Protein AF-A0A671NIN6-F1 (afdb_monomer_lite)

InterPro domains:
  IPR007110 Immunoglobulin-like domain [PS50835] (5-82)
  IPR013783 Immunoglobulin-like fold [G3DSA:2.60.40.10] (3-84)
  IPR036179 Immunoglobulin-like domain superfamily [SSF48726] (6-87)
  IPR050150 Immunoglobulin Variable Light Chain [PTHR23267] (6-76)

Structure (mmCIF, N/CA/C/O backbone):
data_AF-A0A671NIN6-F1
#
_entry.id   AF-A0A671NIN6-F1
#
loop_
_atom_site.group_PDB
_atom_site.id
_atom_site.type_symbol
_atom_site.label_atom_id
_atom_site.label_alt_id
_atom_site.label_comp_id
_atom_site.label_asym_id
_atom_site.label_entity_id
_atom_site.label_seq_id
_atom_site.pdbx_PDB_ins_code
_atom_site.Cartn_x
_atom_site.Cartn_y
_atom_site.Cartn_z
_atom_site.occupancy
_atom_site.B_iso_or_equiv
_atom_site.auth_seq_id
_atom_site.auth_comp_id
_atom_site.auth_asym_id
_atom_site.auth_atom_id
_atom_site.pdbx_PDB_model_num
ATOM 1 N N . MET A 1 1 ? 15.326 -18.782 -18.800 1.00 44.75 1 MET A N 1
ATOM 2 C CA . MET A 1 1 ? 15.462 -18.282 -17.417 1.00 44.75 1 MET A CA 1
ATOM 3 C C . MET A 1 1 ? 14.260 -17.402 -17.135 1.00 44.75 1 MET A C 1
ATOM 5 O O . MET A 1 1 ? 14.149 -16.346 -17.742 1.00 44.75 1 MET A O 1
ATOM 9 N N . THR A 1 2 ? 13.323 -17.870 -16.317 1.00 50.56 2 THR A N 1
ATOM 10 C CA . THR A 1 2 ? 12.133 -17.093 -15.941 1.00 50.56 2 THR A CA 1
ATOM 11 C C . THR A 1 2 ? 12.454 -16.335 -14.660 1.00 50.56 2 THR A C 1
ATOM 13 O O . THR A 1 2 ? 12.854 -16.954 -13.679 1.00 50.56 2 THR A O 1
ATOM 16 N N . ILE A 1 3 ? 12.323 -15.009 -14.668 1.00 60.25 3 ILE A N 1
ATOM 17 C CA . ILE A 1 3 ? 12.439 -14.195 -13.453 1.00 60.25 3 ILE A CA 1
ATOM 18 C C . ILE A 1 3 ? 11.057 -14.181 -12.801 1.00 60.25 3 ILE A C 1
ATOM 20 O O . ILE A 1 3 ? 10.099 -13.721 -13.418 1.00 60.25 3 ILE A O 1
ATOM 24 N N . ILE A 1 4 ? 10.947 -14.711 -11.583 1.00 65.88 4 ILE A N 1
ATOM 25 C CA . ILE A 1 4 ? 9.707 -14.658 -10.801 1.00 65.88 4 ILE A CA 1
ATOM 26 C C . ILE A 1 4 ? 9.741 -13.392 -9.951 1.00 65.88 4 ILE A C 1
ATOM 28 O O . ILE A 1 4 ? 10.674 -13.171 -9.176 1.00 65.88 4 ILE A O 1
ATOM 32 N N . LEU A 1 5 ? 8.712 -12.566 -10.103 1.00 70.81 5 LEU A N 1
ATOM 33 C CA . LEU A 1 5 ? 8.545 -11.350 -9.328 1.00 70.81 5 LEU A CA 1
ATOM 34 C C . LEU A 1 5 ? 7.488 -11.596 -8.248 1.00 70.81 5 LEU A C 1
ATOM 36 O O . LEU A 1 5 ? 6.352 -11.932 -8.572 1.00 70.81 5 LEU A O 1
ATOM 40 N N . THR A 1 6 ? 7.869 -11.471 -6.976 1.00 76.62 6 THR A N 1
ATOM 41 C CA . THR A 1 6 ? 6.951 -11.622 -5.841 1.00 76.62 6 THR A CA 1
ATOM 42 C C . THR A 1 6 ? 6.766 -10.292 -5.124 1.00 76.62 6 THR A C 1
ATOM 44 O O . THR A 1 6 ? 7.697 -9.490 -5.026 1.00 76.62 6 THR A O 1
ATOM 47 N N . VAL A 1 7 ? 5.546 -10.066 -4.638 1.00 77.94 7 VAL A N 1
ATOM 48 C CA . VAL A 1 7 ? 5.152 -8.901 -3.844 1.00 77.94 7 VAL A CA 1
ATOM 49 C C . VAL A 1 7 ? 4.510 -9.420 -2.563 1.00 77.94 7 VAL A C 1
ATOM 51 O O . VAL A 1 7 ? 3.587 -10.230 -2.624 1.00 77.94 7 VAL A O 1
ATOM 54 N N . THR A 1 8 ? 5.008 -8.997 -1.406 1.00 82.69 8 THR A N 1
ATOM 55 C CA . THR A 1 8 ? 4.483 -9.395 -0.096 1.00 82.69 8 THR A CA 1
ATOM 56 C C . THR A 1 8 ? 4.108 -8.168 0.725 1.00 82.69 8 THR A C 1
ATOM 58 O O . THR A 1 8 ? 4.813 -7.157 0.704 1.00 82.69 8 THR A O 1
ATOM 61 N N . GLN A 1 9 ? 2.989 -8.251 1.453 1.00 82.44 9 GLN A N 1
ATOM 62 C CA . GLN A 1 9 ? 2.530 -7.194 2.355 1.00 82.44 9 GLN A CA 1
ATOM 63 C C . GLN A 1 9 ? 2.561 -7.655 3.810 1.00 82.44 9 GLN A C 1
ATOM 65 O O . GLN A 1 9 ? 2.143 -8.770 4.125 1.00 82.44 9 GLN A O 1
ATOM 70 N N . SER A 1 10 ? 3.000 -6.765 4.695 1.00 83.81 10 SER A N 1
ATOM 71 C CA . SER A 1 10 ? 3.031 -7.004 6.136 1.00 83.81 10 SER A CA 1
ATOM 72 C C . SER A 1 10 ? 2.642 -5.736 6.901 1.00 83.81 10 SER A C 1
ATOM 74 O O . SER A 1 10 ? 3.160 -4.663 6.587 1.00 83.81 10 SER A O 1
ATOM 76 N N . PRO A 1 11 ? 1.793 -5.825 7.938 1.00 84.81 11 PRO A N 1
ATOM 77 C CA . PRO A 1 11 ? 1.012 -7.000 8.340 1.00 84.81 11 PRO A CA 1
ATOM 78 C C . PRO A 1 11 ? -0.139 -7.292 7.356 1.00 84.81 11 PRO A C 1
ATOM 80 O O . PRO A 1 11 ? -0.595 -6.398 6.645 1.00 84.81 11 PRO A O 1
ATOM 83 N N . SER A 1 12 ? -0.624 -8.537 7.327 1.00 82.06 12 SER A N 1
ATOM 84 C CA . SER A 1 12 ? -1.785 -8.931 6.511 1.00 82.06 12 SER A CA 1
ATOM 85 C C . SER A 1 12 ? -3.090 -8.315 7.023 1.00 82.06 12 SER A C 1
ATOM 87 O O . SER A 1 12 ? -3.925 -7.889 6.231 1.00 82.06 12 SER A O 1
ATOM 89 N N . VAL A 1 13 ? -3.242 -8.221 8.346 1.00 82.44 13 VAL A N 1
ATOM 90 C CA . VAL A 1 13 ? -4.353 -7.550 9.029 1.00 82.44 13 VAL A CA 1
ATOM 91 C C . VAL A 1 13 ? -3.798 -6.829 10.252 1.00 82.44 13 VAL A C 1
ATOM 93 O O . VAL A 1 13 ? -2.956 -7.371 10.969 1.00 82.44 13 VAL A O 1
ATOM 96 N N . LYS A 1 14 ? -4.262 -5.604 10.507 1.00 83.31 14 LYS A N 1
ATOM 97 C CA . LYS A 1 14 ? -3.932 -4.870 11.728 1.00 83.31 14 LYS A CA 1
ATOM 98 C C . LYS A 1 14 ? -5.123 -4.054 12.202 1.00 83.31 14 LYS A C 1
ATOM 100 O O . LYS A 1 14 ? -5.646 -3.226 11.463 1.00 83.31 14 LYS A O 1
ATOM 105 N N . THR A 1 15 ? -5.498 -4.271 13.454 1.00 84.19 15 THR A N 1
ATOM 106 C CA . THR A 1 15 ? -6.480 -3.450 14.160 1.00 84.19 15 THR A CA 1
ATOM 107 C C . THR A 1 15 ? -5.767 -2.247 14.765 1.00 84.19 15 THR A C 1
ATOM 109 O O . THR A 1 15 ? -4.689 -2.388 15.343 1.00 84.19 15 THR A O 1
ATOM 112 N N . VAL A 1 16 ? -6.348 -1.062 14.611 1.00 81.56 16 VAL A N 1
ATOM 113 C CA . VAL A 1 16 ? -5.824 0.195 15.158 1.00 81.56 16 VAL A CA 1
ATOM 114 C C . VAL A 1 16 ? -6.939 0.958 15.851 1.00 81.56 16 VAL A C 1
ATOM 116 O O . VAL A 1 16 ? -8.087 0.937 15.404 1.00 81.56 16 VAL A O 1
ATOM 119 N N . GLU A 1 17 ? -6.599 1.627 16.948 1.00 82.75 17 GLU A N 1
ATOM 120 C CA . GLU A 1 17 ? -7.527 2.519 17.636 1.00 82.75 17 GLU A CA 1
ATOM 121 C C . GLU A 1 17 ? -7.683 3.836 16.870 1.00 82.75 17 GLU A C 1
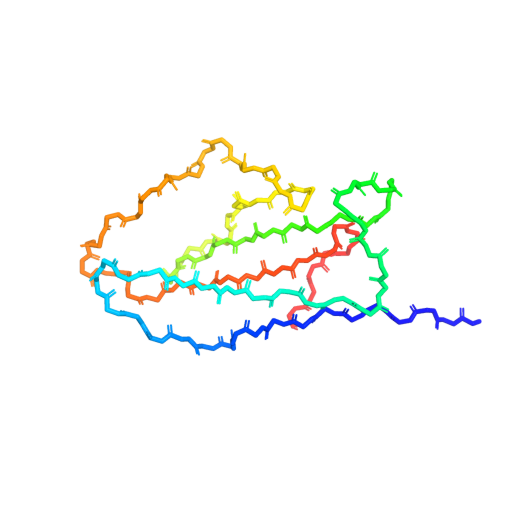ATOM 123 O O . GLU A 1 17 ? -6.811 4.251 16.098 1.00 82.75 17 GLU A O 1
ATOM 128 N N . SER A 1 18 ? -8.809 4.517 17.091 1.00 79.12 18 SER A N 1
ATOM 129 C CA . SER A 1 18 ? -9.053 5.819 16.472 1.00 79.12 18 SER A CA 1
ATOM 130 C C . SER A 1 18 ? -7.963 6.816 16.876 1.00 79.12 18 SER A C 1
ATOM 132 O O . SER A 1 18 ? -7.622 6.945 18.049 1.00 79.12 18 SER A O 1
ATOM 134 N N . GLY A 1 19 ? -7.394 7.510 15.890 1.00 76.81 19 GLY A N 1
ATOM 135 C CA . GLY A 1 19 ? -6.299 8.460 16.098 1.00 76.81 19 GLY A CA 1
ATOM 136 C C . GLY A 1 19 ? -4.890 7.856 16.057 1.00 76.81 19 GLY A C 1
ATOM 137 O O . GLY A 1 19 ? -3.927 8.620 16.025 1.00 76.81 19 GLY A O 1
ATOM 138 N N . GLN A 1 20 ? -4.742 6.529 15.988 1.00 80.62 20 GLN A N 1
ATOM 139 C CA . GLN A 1 20 ? -3.442 5.887 15.773 1.00 80.62 20 GLN A CA 1
ATOM 140 C C . GLN A 1 20 ? -3.104 5.763 14.281 1.00 80.62 20 GLN A C 1
ATOM 142 O O . GLN A 1 20 ? -3.981 5.664 13.421 1.00 80.62 20 GLN A O 1
ATOM 147 N N . SER A 1 21 ? -1.808 5.759 13.961 1.00 80.19 21 SER A N 1
ATOM 148 C CA . SER A 1 21 ? -1.315 5.523 12.605 1.00 80.19 21 SER A CA 1
ATOM 149 C C . SER A 1 21 ? -1.032 4.041 12.361 1.00 80.19 21 SER A C 1
ATOM 151 O O . SER A 1 21 ? -0.623 3.289 13.249 1.00 80.19 21 SER A O 1
ATOM 153 N N . VAL A 1 22 ? -1.226 3.615 11.114 1.00 81.38 22 VAL A N 1
ATOM 154 C CA . VAL A 1 22 ? -0.844 2.284 10.648 1.00 81.38 22 VAL A CA 1
ATOM 155 C C . VAL A 1 22 ? 0.272 2.401 9.618 1.00 81.38 22 VAL A C 1
ATOM 157 O O . VAL A 1 22 ? 0.185 3.193 8.683 1.00 81.38 22 VAL A O 1
ATOM 160 N N . THR A 1 23 ? 1.311 1.589 9.792 1.00 84.38 23 THR A N 1
ATOM 161 C CA . THR A 1 23 ? 2.365 1.393 8.795 1.00 84.38 23 THR A CA 1
ATOM 162 C C . THR A 1 23 ? 2.144 0.039 8.141 1.00 84.38 23 THR A C 1
ATOM 164 O O . THR A 1 23 ? 2.057 -0.972 8.842 1.00 84.38 23 THR A O 1
ATOM 167 N N . VAL A 1 24 ? 2.044 0.032 6.812 1.00 82.88 24 VAL A N 1
ATOM 168 C CA . VAL A 1 24 ? 1.968 -1.178 5.988 1.00 82.88 24 VAL A CA 1
ATOM 169 C C . VAL A 1 24 ? 3.216 -1.213 5.119 1.00 82.88 24 VAL A C 1
ATOM 171 O O . VAL A 1 24 ? 3.538 -0.230 4.453 1.00 82.88 24 VAL A O 1
ATOM 174 N N . THR A 1 25 ? 3.918 -2.338 5.136 1.00 84.19 25 THR A N 1
ATOM 175 C CA . THR A 1 25 ? 5.153 -2.538 4.383 1.00 84.19 25 THR A CA 1
ATOM 176 C C . THR A 1 25 ? 4.872 -3.410 3.173 1.00 84.19 25 THR A C 1
ATOM 178 O O . THR A 1 25 ? 4.253 -4.466 3.303 1.00 84.19 25 THR A O 1
ATOM 181 N N . CYS A 1 26 ? 5.362 -2.979 2.012 1.00 82.19 26 CYS A N 1
ATOM 182 C CA . CYS A 1 26 ? 5.400 -3.780 0.799 1.00 82.19 26 CYS A CA 1
ATOM 183 C C . CYS A 1 26 ? 6.842 -4.185 0.498 1.00 82.19 26 CYS A C 1
ATOM 185 O O . CYS A 1 26 ? 7.723 -3.326 0.435 1.00 82.19 26 CYS A O 1
ATOM 187 N N . THR A 1 27 ? 7.092 -5.476 0.313 1.00 82.50 27 THR A N 1
ATOM 188 C CA . THR A 1 27 ? 8.406 -6.009 -0.056 1.00 82.50 27 THR A CA 1
ATOM 189 C C . THR A 1 27 ? 8.313 -6.687 -1.412 1.00 82.50 27 THR A C 1
ATOM 191 O O . THR A 1 27 ? 7.372 -7.425 -1.688 1.00 82.50 27 THR A O 1
ATOM 194 N N . THR A 1 28 ? 9.290 -6.425 -2.275 1.00 78.38 28 THR A N 1
ATOM 195 C CA . THR A 1 28 ? 9.355 -6.981 -3.628 1.00 78.38 28 THR A CA 1
ATOM 196 C C . THR A 1 28 ? 10.637 -7.796 -3.793 1.00 78.38 28 THR A C 1
ATOM 198 O O . THR A 1 28 ? 11.657 -7.480 -3.180 1.00 78.38 28 THR A O 1
ATOM 201 N N . SER A 1 29 ? 10.603 -8.876 -4.585 1.00 78.56 29 SER A N 1
ATOM 202 C CA . SER A 1 29 ? 11.789 -9.730 -4.802 1.00 78.56 29 SER A CA 1
ATOM 203 C C . SER A 1 29 ? 12.899 -9.061 -5.614 1.00 78.56 29 SER A C 1
ATOM 205 O O . SER A 1 29 ? 14.032 -9.542 -5.629 1.00 78.56 29 SER A O 1
ATOM 207 N N . LEU A 1 30 ? 12.582 -7.964 -6.299 1.00 73.50 30 LEU A N 1
ATOM 208 C CA . LEU A 1 30 ? 13.519 -7.163 -7.071 1.00 73.50 30 LEU A CA 1
ATOM 209 C C . LEU A 1 30 ? 13.596 -5.768 -6.473 1.00 73.50 30 LEU A C 1
ATOM 211 O O . LEU A 1 30 ? 12.622 -5.271 -5.923 1.00 73.50 30 LEU A O 1
ATOM 215 N N . ASN A 1 31 ? 14.737 -5.104 -6.636 1.00 71.75 31 ASN A N 1
ATOM 216 C CA . ASN A 1 31 ? 14.843 -3.696 -6.288 1.00 71.75 31 ASN A CA 1
ATOM 217 C C . ASN A 1 31 ? 14.046 -2.864 -7.303 1.00 71.75 31 ASN A C 1
ATOM 219 O O . ASN A 1 31 ? 14.553 -2.470 -8.356 1.00 71.75 31 ASN A O 1
ATOM 223 N N . VAL A 1 32 ? 12.768 -2.659 -6.998 1.00 67.62 32 VAL A N 1
ATOM 224 C CA . VAL A 1 32 ? 11.905 -1.727 -7.709 1.00 67.62 32 VAL A CA 1
ATOM 225 C C . VAL A 1 32 ? 12.066 -0.383 -7.014 1.00 67.62 32 VAL A C 1
ATOM 227 O O . VAL A 1 32 ? 11.471 -0.142 -5.967 1.00 67.62 32 VAL A O 1
ATOM 230 N N . GLY A 1 33 ? 12.949 0.458 -7.552 1.00 59.56 33 GLY A N 1
ATOM 231 C CA . GLY A 1 33 ? 13.168 1.800 -7.017 1.00 59.56 33 GLY A CA 1
ATOM 232 C C . GLY A 1 33 ? 11.900 2.660 -7.066 1.00 59.56 33 GLY A C 1
ATOM 233 O O . GLY A 1 33 ? 10.937 2.335 -7.759 1.00 59.56 33 GLY A O 1
ATOM 234 N N . ASN A 1 34 ? 11.924 3.799 -6.368 1.00 57.03 34 ASN A N 1
ATOM 235 C CA . ASN A 1 34 ? 10.806 4.755 -6.340 1.00 57.03 34 ASN A CA 1
ATOM 236 C C . ASN A 1 34 ? 10.452 5.299 -7.736 1.00 57.03 34 ASN A C 1
ATOM 238 O O . ASN A 1 34 ? 9.349 5.775 -7.956 1.00 57.03 34 ASN A O 1
ATOM 242 N N . TRP A 1 35 ? 11.373 5.226 -8.700 1.00 57.56 35 TRP A N 1
ATOM 243 C CA . TRP A 1 35 ? 11.124 5.679 -10.061 1.00 57.56 35 TRP A CA 1
ATOM 244 C C . TRP A 1 35 ? 10.601 4.547 -10.944 1.00 57.56 35 TRP A C 1
ATOM 246 O O . TRP A 1 35 ? 11.174 3.457 -11.007 1.00 57.56 35 TRP A O 1
ATOM 256 N N . CYS A 1 36 ? 9.538 4.835 -11.692 1.00 63.00 36 CYS A N 1
ATOM 257 C CA . CYS A 1 36 ? 9.040 3.965 -12.747 1.00 63.00 36 CYS A CA 1
ATOM 258 C C . CYS A 1 36 ? 10.119 3.749 -13.818 1.00 63.00 36 CYS A C 1
ATOM 260 O O . CYS A 1 36 ? 10.264 4.546 -14.744 1.00 63.00 36 CYS A O 1
ATOM 262 N N . ASN A 1 37 ? 10.846 2.635 -13.740 1.00 59.78 37 ASN A N 1
ATOM 263 C CA . ASN A 1 37 ? 11.856 2.243 -14.730 1.00 59.78 37 ASN A CA 1
ATOM 264 C C . ASN A 1 37 ? 11.209 1.661 -16.001 1.00 59.78 37 ASN A C 1
ATOM 266 O O . ASN A 1 37 ? 11.558 0.572 -16.454 1.00 59.78 37 ASN A O 1
ATOM 270 N N . GLY A 1 38 ? 10.184 2.341 -16.527 1.00 57.62 38 GLY A N 1
ATOM 271 C CA . GLY A 1 38 ? 9.475 2.004 -17.766 1.00 57.62 38 GLY A CA 1
ATOM 272 C C . GLY A 1 38 ? 8.741 0.654 -17.800 1.00 57.62 38 GLY A C 1
ATOM 273 O O . GLY A 1 38 ? 8.110 0.360 -18.811 1.00 57.62 38 GLY A O 1
ATOM 274 N N . LYS A 1 39 ? 8.819 -0.178 -16.747 1.00 60.09 39 LYS A N 1
ATOM 275 C CA . LYS A 1 39 ? 8.250 -1.543 -16.725 1.00 60.09 39 LYS A CA 1
ATOM 276 C C . LYS A 1 39 ? 7.604 -1.994 -15.419 1.00 60.09 39 LYS A C 1
ATOM 278 O O . LYS A 1 39 ? 6.695 -2.809 -15.484 1.00 60.09 39 LYS A O 1
ATOM 283 N N . TYR A 1 40 ? 8.075 -1.523 -14.266 1.00 67.62 40 TYR A N 1
ATOM 284 C CA . TYR A 1 40 ? 7.557 -1.940 -12.962 1.00 67.62 40 TYR A CA 1
ATOM 285 C C . TYR A 1 40 ? 7.430 -0.709 -12.075 1.00 67.62 40 TYR A C 1
ATOM 287 O O . TYR A 1 40 ? 8.426 -0.037 -11.810 1.00 67.62 40 TYR A O 1
ATOM 295 N N . CYS A 1 41 ? 6.207 -0.401 -11.655 1.00 73.12 41 CYS A N 1
ATOM 296 C CA . CYS A 1 41 ? 5.917 0.726 -10.775 1.00 73.12 41 CYS A CA 1
ATOM 297 C C . CYS A 1 41 ? 5.193 0.216 -9.545 1.00 73.12 41 CYS A C 1
ATOM 299 O O . CYS A 1 41 ? 4.167 -0.443 -9.695 1.00 73.12 41 CYS A O 1
ATOM 301 N N . LEU A 1 42 ? 5.687 0.564 -8.358 1.00 78.25 42 LEU A N 1
ATOM 302 C CA . LEU A 1 42 ? 4.955 0.275 -7.137 1.00 78.25 42 LEU A CA 1
ATOM 303 C C . LEU A 1 42 ? 3.723 1.180 -7.057 1.00 78.25 42 LEU A C 1
ATOM 305 O O . LEU A 1 42 ? 3.862 2.407 -7.077 1.00 78.25 42 LEU A O 1
ATOM 309 N N . SER A 1 43 ? 2.539 0.593 -6.948 1.00 81.00 43 SER A N 1
ATOM 310 C CA . SER A 1 43 ? 1.316 1.349 -6.678 1.00 81.00 43 SER A CA 1
ATOM 311 C C . SER A 1 43 ? 0.612 0.784 -5.460 1.00 81.00 43 SER A C 1
ATOM 313 O O . SER A 1 43 ? 0.609 -0.422 -5.242 1.00 81.00 43 SER A O 1
ATOM 315 N N . TRP A 1 44 ? 0.021 1.663 -4.661 1.00 82.00 44 TRP A N 1
ATOM 316 C CA . TRP A 1 44 ? -0.816 1.313 -3.528 1.00 82.00 44 TRP A CA 1
ATOM 317 C C . TRP A 1 44 ? -2.266 1.596 -3.845 1.00 82.00 44 TRP A C 1
ATOM 319 O O . TRP A 1 44 ? -2.615 2.665 -4.351 1.00 82.00 44 TRP A O 1
ATOM 329 N N . TYR A 1 45 ? -3.118 0.676 -3.435 1.00 82.44 45 TYR A N 1
ATOM 330 C CA . TYR A 1 45 ? -4.553 0.786 -3.587 1.00 82.44 45 TYR A CA 1
ATOM 331 C C . TYR A 1 45 ? -5.222 0.673 -2.237 1.00 82.44 45 TYR A C 1
ATOM 333 O O . TYR A 1 45 ? -4.753 -0.034 -1.346 1.00 82.44 45 TYR A O 1
ATOM 341 N N . LEU A 1 46 ? -6.352 1.354 -2.126 1.00 79.94 46 LEU A N 1
ATOM 342 C CA . LEU A 1 46 ? -7.231 1.297 -0.982 1.00 79.94 46 LEU A CA 1
ATOM 343 C C . LEU A 1 46 ? -8.602 0.811 -1.441 1.00 79.94 46 LEU A C 1
ATOM 345 O O . LEU A 1 46 ? -9.202 1.373 -2.360 1.00 79.94 46 LEU A O 1
ATOM 349 N N . LYS A 1 47 ? -9.121 -0.216 -0.779 1.00 80.88 47 LYS A N 1
ATOM 350 C CA . LYS A 1 47 ? -10.468 -0.734 -1.007 1.00 80.88 47 LYS A CA 1
ATOM 351 C C . LYS A 1 47 ? -11.274 -0.649 0.285 1.00 80.88 47 LYS A C 1
ATOM 353 O O . LYS A 1 47 ? -10.821 -1.118 1.327 1.00 80.88 47 LYS A O 1
ATOM 358 N N . LYS A 1 48 ? -12.479 -0.083 0.196 1.00 78.00 48 LYS A N 1
ATOM 359 C CA . LYS A 1 48 ? -13.493 -0.189 1.253 1.00 78.00 48 LYS A CA 1
ATOM 360 C C . LYS A 1 48 ? -14.313 -1.473 1.054 1.00 78.00 48 LYS A C 1
ATOM 362 O O . LYS A 1 48 ? -14.437 -1.925 -0.087 1.00 78.00 48 LYS A O 1
ATOM 367 N N . PRO A 1 49 ? -14.880 -2.068 2.112 1.00 78.25 49 PRO A N 1
ATOM 368 C CA . PRO A 1 49 ? -15.816 -3.177 1.999 1.00 78.25 49 PRO A CA 1
ATOM 369 C C . PRO A 1 49 ? -16.930 -2.820 1.012 1.00 78.25 49 PRO A C 1
ATOM 371 O O . PRO A 1 49 ? -17.528 -1.756 1.115 1.00 78.25 49 PRO A O 1
ATOM 374 N N . GLY A 1 50 ? -17.150 -3.672 0.011 1.00 79.06 50 GLY A N 1
ATOM 375 C CA . GLY A 1 50 ? -18.151 -3.441 -1.038 1.00 79.06 50 GLY A CA 1
ATOM 376 C C . GLY A 1 50 ? -17.741 -2.503 -2.186 1.00 79.06 50 GLY A C 1
ATOM 377 O O . GLY A 1 50 ? -18.381 -2.547 -3.231 1.00 79.06 50 GLY A O 1
ATOM 378 N N . ASP A 1 51 ? -16.658 -1.728 -2.061 1.00 79.81 51 ASP A N 1
ATOM 379 C CA . ASP A 1 51 ? -16.171 -0.834 -3.124 1.00 79.81 51 ASP A CA 1
ATOM 380 C C . ASP A 1 51 ? -15.148 -1.519 -4.047 1.00 79.81 51 ASP A C 1
ATOM 382 O O . ASP A 1 51 ? -14.435 -2.453 -3.666 1.00 79.81 51 ASP A O 1
ATOM 386 N N . ALA A 1 52 ? -15.001 -0.993 -5.265 1.00 81.25 52 ALA A N 1
ATOM 387 C CA . ALA A 1 52 ? -13.852 -1.303 -6.111 1.00 81.25 52 ALA A CA 1
ATOM 388 C C . ALA A 1 52 ? -12.561 -0.700 -5.517 1.00 81.25 52 ALA A C 1
ATOM 390 O O . ALA A 1 52 ? -12.608 0.389 -4.932 1.00 81.25 52 ALA A O 1
ATOM 391 N N . PRO A 1 53 ? -11.397 -1.357 -5.680 1.00 81.56 53 PRO A N 1
ATOM 392 C CA . PRO A 1 53 ? -10.130 -0.758 -5.296 1.00 81.56 53 PRO A CA 1
ATOM 393 C C . PRO A 1 53 ? -9.869 0.573 -5.993 1.00 81.56 53 PRO A C 1
ATOM 395 O O . PRO A 1 53 ? -10.030 0.695 -7.207 1.00 81.56 53 PRO A O 1
ATOM 398 N N . LYS A 1 54 ? -9.424 1.563 -5.222 1.00 82.38 54 LYS A N 1
ATOM 399 C CA . LYS A 1 54 ? -9.087 2.902 -5.708 1.00 82.38 54 LYS A CA 1
ATOM 400 C C . LYS A 1 54 ? -7.595 3.138 -5.528 1.00 82.38 54 LYS A C 1
ATOM 402 O O . LYS A 1 54 ? -7.028 2.784 -4.497 1.00 82.38 54 LYS A O 1
ATOM 407 N N . LEU A 1 55 ? -6.965 3.726 -6.540 1.00 82.44 55 LEU A N 1
ATOM 408 C CA . LEU A 1 55 ? -5.548 4.071 -6.499 1.00 82.44 55 LEU A CA 1
ATOM 409 C C . LEU A 1 55 ? -5.302 5.120 -5.407 1.00 82.44 55 LEU A C 1
ATOM 411 O O . LEU A 1 55 ? -5.951 6.164 -5.391 1.00 82.44 55 LEU A O 1
ATOM 415 N N . PHE A 1 56 ? -4.375 4.826 -4.500 1.00 80.38 56 PHE A N 1
ATOM 416 C CA . PHE A 1 56 ? -4.047 5.653 -3.341 1.00 80.38 56 PHE A CA 1
ATOM 417 C C . PHE A 1 56 ? 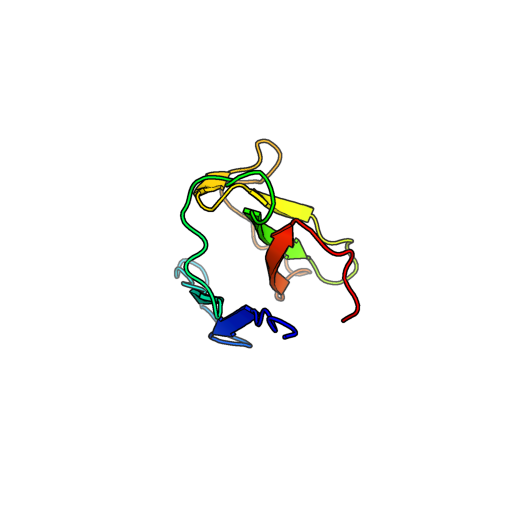-2.699 6.365 -3.536 1.00 80.38 56 PHE A C 1
ATOM 419 O O . PHE A 1 56 ? -2.633 7.593 -3.434 1.00 80.38 56 PHE A O 1
ATOM 426 N N . ILE A 1 57 ? -1.650 5.608 -3.878 1.00 81.94 57 ILE A N 1
ATOM 427 C CA . ILE A 1 57 ? -0.29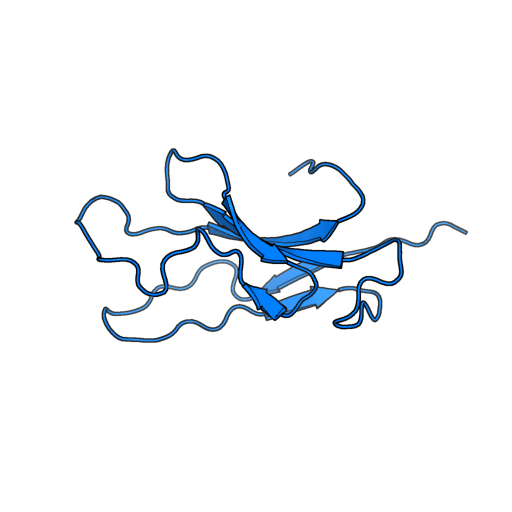6 6.089 -4.212 1.00 81.94 57 ILE A CA 1
ATOM 428 C C . ILE A 1 57 ? 0.163 5.382 -5.492 1.00 81.94 57 ILE A C 1
ATOM 430 O O . ILE A 1 57 ? -0.146 4.212 -5.689 1.00 81.94 57 ILE A O 1
ATOM 434 N N . TYR A 1 58 ? 0.899 6.065 -6.359 1.00 79.25 58 TYR A N 1
ATOM 435 C CA . TYR A 1 58 ? 1.497 5.506 -7.569 1.00 79.25 58 TYR A CA 1
ATOM 436 C C . TYR A 1 58 ? 2.952 5.963 -7.702 1.00 79.25 58 TYR A C 1
ATOM 438 O O . TYR A 1 58 ? 3.356 6.939 -7.078 1.00 79.25 58 TYR A O 1
ATOM 446 N N . GLN A 1 59 ? 3.749 5.237 -8.491 1.00 77.88 59 GLN A N 1
ATOM 447 C CA . GLN A 1 59 ? 5.203 5.456 -8.608 1.00 77.88 59 GLN A CA 1
ATOM 448 C C . GLN A 1 59 ? 5.911 5.491 -7.242 1.00 77.88 59 GLN A C 1
ATOM 450 O O . GLN A 1 59 ? 6.737 6.349 -6.975 1.00 77.88 59 GLN A O 1
ATOM 455 N N . GLY A 1 60 ? 5.548 4.579 -6.340 1.00 73.44 60 GLY A N 1
ATOM 456 C CA . GLY A 1 60 ? 6.176 4.437 -5.027 1.00 73.44 60 GLY A CA 1
ATOM 457 C C . GLY A 1 60 ? 5.737 5.465 -3.982 1.00 73.44 60 GLY A C 1
ATOM 458 O O . GLY A 1 60 ? 5.402 5.062 -2.870 1.00 73.44 60 GLY A O 1
ATOM 459 N N . ASP A 1 61 ? 5.698 6.754 -4.321 1.00 76.56 61 ASP A N 1
ATOM 460 C CA . ASP A 1 61 ? 5.507 7.843 -3.353 1.00 76.56 61 ASP A CA 1
ATOM 461 C C . ASP A 1 61 ? 4.537 8.956 -3.796 1.00 76.56 61 ASP A C 1
ATOM 463 O O . ASP A 1 61 ? 4.149 9.796 -2.976 1.00 76.56 61 ASP A O 1
ATOM 467 N N . ILE A 1 62 ? 4.059 8.946 -5.044 1.00 80.38 62 ILE A N 1
ATOM 468 C CA . ILE A 1 62 ? 3.164 9.990 -5.548 1.00 80.38 62 ILE A CA 1
ATOM 469 C C . ILE A 1 62 ? 1.725 9.694 -5.134 1.00 80.38 62 ILE A C 1
ATOM 471 O O . ILE A 1 62 ? 1.086 8.748 -5.595 1.00 80.38 62 ILE A O 1
ATOM 475 N N . ARG A 1 63 ? 1.163 10.535 -4.266 1.00 84.38 63 ARG A N 1
ATOM 476 C CA . ARG A 1 63 ? -0.232 10.404 -3.836 1.00 84.38 63 ARG A CA 1
ATOM 477 C C . ARG A 1 63 ? -1.201 10.765 -4.962 1.00 84.38 63 ARG A C 1
ATOM 479 O O . ARG A 1 63 ? -1.098 11.824 -5.577 1.00 84.38 63 ARG A O 1
ATOM 486 N N . TYR A 1 64 ? -2.206 9.918 -5.171 1.00 83.19 64 TYR A N 1
ATOM 487 C CA . TYR A 1 64 ? -3.273 10.193 -6.129 1.00 83.19 64 TYR A CA 1
ATOM 488 C C . TYR A 1 64 ? -4.173 11.338 -5.625 1.00 83.19 64 TYR A C 1
ATOM 490 O O . TYR A 1 64 ? -4.599 11.343 -4.470 1.00 83.19 64 TYR A O 1
ATOM 498 N N . SER A 1 65 ? -4.458 12.334 -6.470 1.00 74.56 65 SER A N 1
ATOM 499 C CA . SER A 1 65 ? -5.086 13.606 -6.058 1.00 74.56 65 SER A CA 1
ATOM 500 C C . SER A 1 65 ? -6.506 13.459 -5.502 1.00 74.56 65 SER A C 1
ATOM 502 O O . SER A 1 65 ? -6.904 14.214 -4.618 1.00 74.56 65 SER A O 1
ATOM 504 N N . SER A 1 66 ? -7.260 12.465 -5.976 1.00 71.94 66 SER A N 1
ATOM 505 C CA . SER A 1 66 ? -8.629 12.185 -5.512 1.00 71.94 66 SER A CA 1
ATOM 506 C C . SER A 1 66 ? -8.697 11.417 -4.184 1.00 71.94 66 SER A C 1
ATOM 508 O O . SER A 1 66 ? -9.780 11.111 -3.686 1.00 71.94 66 SER A O 1
ATOM 510 N N . THR A 1 67 ? -7.546 11.117 -3.588 1.00 68.06 67 THR A N 1
ATOM 511 C CA . THR A 1 67 ? -7.444 10.395 -2.327 1.00 68.06 67 THR A CA 1
ATOM 512 C C . THR A 1 67 ? -7.594 11.349 -1.138 1.00 68.06 67 THR A C 1
ATO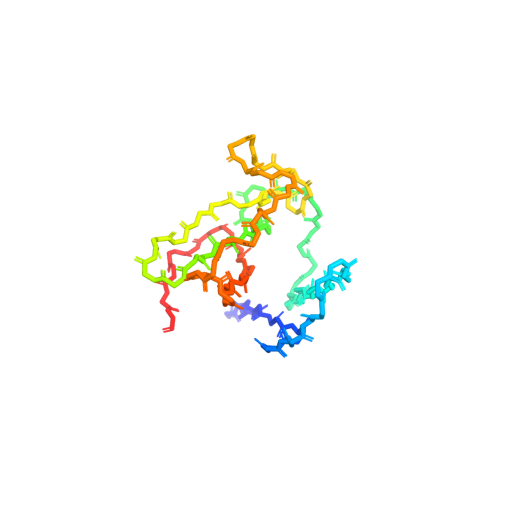M 514 O O . THR A 1 67 ? -6.781 12.270 -1.010 1.00 68.06 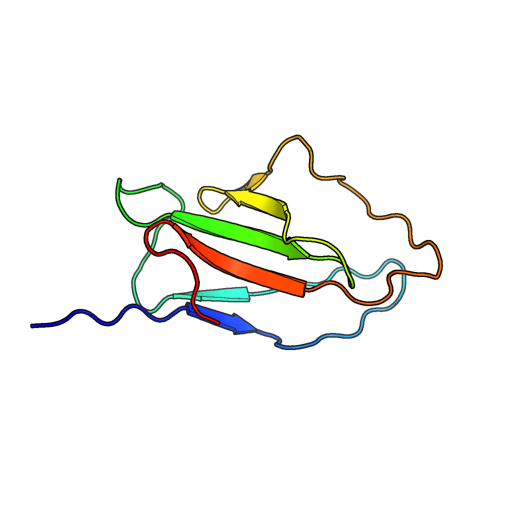67 THR A O 1
ATOM 517 N N . PRO A 1 68 ? -8.551 11.135 -0.215 1.00 66.88 68 PRO A N 1
ATOM 518 C CA . PRO A 1 68 ? -8.668 11.918 1.016 1.00 66.88 68 PRO A CA 1
ATOM 519 C C . PRO A 1 68 ? -7.419 11.794 1.900 1.00 66.88 68 PRO A C 1
ATOM 521 O O . PRO A 1 68 ? -6.836 10.721 2.019 1.00 66.88 68 PRO A O 1
ATOM 524 N N . SER A 1 69 ? -7.007 12.882 2.560 1.00 66.06 69 SER A N 1
ATOM 525 C CA . SER A 1 69 ? -5.892 12.857 3.533 1.00 66.06 69 SER A CA 1
ATOM 526 C C . SER A 1 69 ? -6.301 12.249 4.869 1.00 66.06 69 SER A C 1
ATOM 528 O O . SER A 1 69 ? -5.445 11.864 5.661 1.00 66.06 69 SER A O 1
ATOM 530 N N . ARG A 1 70 ? -7.607 12.209 5.128 1.00 65.12 70 ARG A N 1
ATOM 531 C CA . ARG A 1 70 ? -8.226 11.684 6.335 1.00 65.12 70 ARG A CA 1
ATOM 532 C C . ARG A 1 70 ? -9.497 10.963 5.918 1.00 65.12 70 ARG A C 1
ATOM 534 O O . ARG A 1 70 ? -10.305 11.517 5.175 1.00 65.12 70 ARG A O 1
ATOM 541 N N . PHE A 1 71 ? -9.657 9.738 6.394 1.00 60.09 71 PHE A N 1
ATOM 542 C CA . PHE A 1 71 ? -10.920 9.025 6.302 1.00 60.09 71 PHE A CA 1
ATOM 543 C C . PHE A 1 71 ? -11.677 9.294 7.592 1.00 60.09 71 PHE A C 1
ATOM 545 O O . PHE A 1 71 ? -11.200 8.958 8.675 1.00 60.09 71 PHE A O 1
ATOM 552 N N . THR A 1 72 ? -12.824 9.954 7.485 1.00 54.91 72 THR A N 1
ATOM 553 C CA . THR A 1 72 ? -13.709 10.127 8.631 1.00 54.91 72 THR A CA 1
ATOM 554 C C . THR A 1 72 ? -14.421 8.802 8.868 1.00 54.91 72 THR A C 1
ATOM 556 O O . THR A 1 72 ? -15.041 8.243 7.961 1.00 54.91 72 THR A O 1
ATOM 559 N N . GLN A 1 73 ? -14.252 8.275 10.074 1.00 50.22 73 GLN A N 1
ATOM 560 C CA . GLN A 1 73 ? -14.860 7.044 10.554 1.00 50.22 73 GLN A CA 1
ATOM 561 C C . GLN A 1 73 ? -16.367 7.276 10.735 1.00 50.22 73 GLN A C 1
ATOM 563 O O . GLN A 1 73 ? -16.809 7.658 11.810 1.00 50.22 73 GLN A O 1
ATOM 568 N N . ASN A 1 74 ? -17.155 7.075 9.680 1.00 53.88 74 ASN A N 1
ATOM 569 C CA . ASN A 1 74 ? -18.579 6.785 9.838 1.00 53.88 74 ASN A CA 1
ATOM 570 C C . ASN A 1 74 ? -18.720 5.263 9.997 1.00 53.88 74 ASN A C 1
ATOM 572 O O . ASN A 1 74 ? -17.921 4.508 9.438 1.00 53.88 74 ASN A O 1
ATOM 576 N N . GLU A 1 75 ? -19.686 4.823 10.800 1.00 52.94 75 GLU A N 1
ATOM 577 C CA . GLU A 1 75 ? -19.757 3.492 11.429 1.00 52.94 75 GLU A CA 1
ATOM 578 C C . GLU A 1 75 ? -19.722 2.275 10.474 1.00 52.94 75 GLU A C 1
ATOM 580 O O . GLU A 1 75 ? -19.455 1.165 10.936 1.00 52.94 75 GLU A O 1
ATOM 585 N N . ASP A 1 76 ? -19.862 2.479 9.161 1.00 54.38 76 ASP A N 1
ATOM 586 C CA . ASP A 1 76 ? -19.998 1.432 8.136 1.00 54.38 76 ASP A CA 1
ATOM 587 C C . ASP A 1 76 ? -18.696 0.967 7.455 1.00 54.38 76 ASP A C 1
ATOM 589 O O . ASP A 1 76 ? -18.718 0.085 6.599 1.00 54.38 76 ASP A O 1
ATOM 593 N N . SER A 1 77 ? -17.526 1.529 7.773 1.00 55.94 77 SER A N 1
ATOM 594 C CA . SER A 1 77 ? -16.260 1.089 7.148 1.00 55.94 77 SER A CA 1
ATOM 595 C C . SER A 1 77 ? -15.132 0.973 8.165 1.00 55.94 77 SER A C 1
ATOM 597 O O . SER A 1 77 ? -14.245 1.823 8.244 1.00 55.94 77 SER A O 1
ATOM 599 N N . ARG A 1 78 ? -15.188 -0.101 8.963 1.00 63.28 78 ARG A N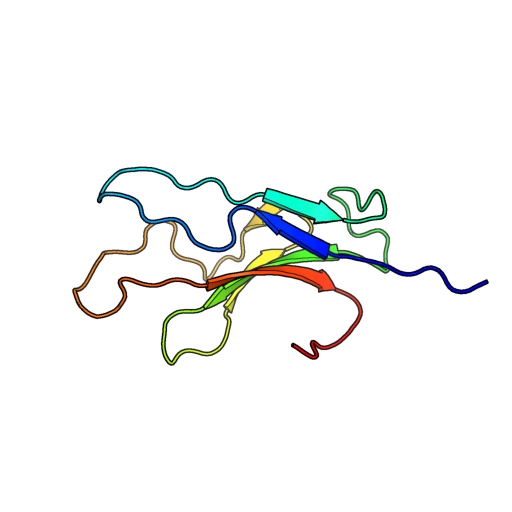 1
ATOM 600 C CA . ARG A 1 78 ? -14.149 -0.487 9.940 1.00 63.28 78 ARG A CA 1
ATOM 601 C C . ARG A 1 78 ? -13.003 -1.291 9.328 1.00 63.28 78 ARG A C 1
ATOM 603 O O . ARG A 1 78 ? -11.990 -1.509 9.982 1.00 63.28 78 ARG A O 1
ATOM 610 N N . GLU A 1 79 ? -13.158 -1.713 8.082 1.00 67.62 79 GLU A N 1
ATOM 611 C CA . GLU A 1 79 ? -12.171 -2.497 7.355 1.00 67.62 79 GLU A CA 1
ATOM 612 C C . GLU A 1 79 ? -11.693 -1.702 6.146 1.00 67.62 79 GLU A C 1
ATOM 614 O O . GLU A 1 79 ? -12.480 -1.049 5.467 1.00 67.62 79 GLU A O 1
ATOM 619 N N . TYR A 1 80 ? -10.395 -1.752 5.878 1.00 71.00 80 TYR A N 1
ATOM 620 C CA . TYR A 1 80 ? -9.789 -1.194 4.679 1.00 71.00 80 TYR A CA 1
ATOM 621 C C . TYR A 1 80 ? -8.758 -2.191 4.181 1.00 71.00 80 TYR A C 1
ATOM 623 O O . TYR A 1 80 ? -7.944 -2.686 4.960 1.00 71.00 80 TYR A O 1
ATOM 631 N N . TYR A 1 81 ? -8.777 -2.468 2.883 1.00 74.44 81 TYR A N 1
ATOM 632 C CA . TYR A 1 81 ? -7.799 -3.351 2.268 1.00 74.44 81 TYR A CA 1
ATOM 633 C C . TYR A 1 81 ? -6.774 -2.493 1.540 1.00 74.44 81 TYR A C 1
ATOM 635 O O . TYR A 1 81 ? -7.115 -1.780 0.591 1.00 74.44 81 TYR A O 1
ATOM 643 N N . CYS A 1 82 ? -5.531 -2.562 2.008 1.00 72.56 82 CYS A N 1
ATOM 644 C CA . CYS A 1 82 ? -4.378 -1.985 1.334 1.00 72.56 82 CYS A CA 1
ATOM 645 C C . CYS A 1 82 ? -3.652 -3.094 0.586 1.00 72.56 82 CYS A C 1
ATOM 647 O O . CYS A 1 82 ? -3.371 -4.138 1.174 1.00 72.56 82 CYS A O 1
ATOM 649 N N . PHE A 1 83 ? -3.317 -2.857 -0.673 1.00 74.19 83 PHE A N 1
ATOM 650 C CA . PHE A 1 83 ? -2.450 -3.751 -1.429 1.00 74.19 83 PHE A CA 1
ATOM 651 C C . PHE A 1 83 ? -1.479 -2.946 -2.275 1.00 74.19 83 PHE A C 1
ATOM 653 O O . PHE A 1 83 ? -1.785 -1.827 -2.696 1.00 74.19 83 PHE A O 1
ATOM 660 N N . CYS A 1 84 ? -0.308 -3.531 -2.487 1.00 74.94 84 CYS A N 1
ATOM 661 C CA . CYS A 1 84 ? 0.716 -2.989 -3.352 1.00 74.94 84 CYS A CA 1
ATOM 662 C C . CYS A 1 84 ? 0.884 -3.875 -4.586 1.00 74.94 84 CYS A C 1
ATOM 664 O O . CYS A 1 84 ? 0.794 -5.100 -4.487 1.00 74.94 84 CYS A O 1
ATOM 666 N N . ASP A 1 85 ? 1.126 -3.267 -5.741 1.00 75.12 85 ASP A N 1
ATOM 667 C CA . ASP A 1 85 ? 1.393 -3.988 -6.982 1.00 75.12 85 ASP A CA 1
ATOM 668 C C . ASP A 1 85 ? 2.590 -3.429 -7.734 1.00 75.12 85 ASP A C 1
ATOM 670 O O . ASP A 1 85 ? 3.103 -2.360 -7.418 1.00 75.12 85 ASP A O 1
ATOM 674 N N . LEU A 1 86 ? 3.033 -4.183 -8.736 1.00 73.88 86 LEU A N 1
ATOM 675 C CA . LEU A 1 86 ? 4.013 -3.735 -9.706 1.00 73.88 86 LEU A CA 1
ATOM 676 C C . LEU A 1 86 ? 3.303 -3.604 -11.043 1.00 73.88 86 LEU A C 1
ATOM 678 O O . LEU A 1 86 ? 3.067 -4.604 -11.722 1.00 73.88 86 LEU A O 1
ATOM 682 N N . GLY A 1 87 ? 2.926 -2.370 -11.382 1.00 65.50 87 GLY A N 1
ATOM 683 C CA . GLY A 1 87 ? 2.202 -2.038 -12.604 1.00 65.50 87 GLY A CA 1
ATOM 684 C C . GLY A 1 87 ? 2.859 -2.701 -13.812 1.00 65.50 87 GLY A C 1
ATOM 685 O O . GLY A 1 87 ? 3.988 -2.364 -14.161 1.00 65.50 87 GLY A O 1
ATOM 686 N N . GLY A 1 88 ? 2.168 -3.686 -14.391 1.00 53.66 88 GLY A N 1
ATOM 687 C CA . GLY A 1 88 ? 2.723 -4.565 -15.423 1.00 53.66 88 GLY A CA 1
ATOM 688 C C . GLY A 1 88 ? 1.912 -5.837 -15.683 1.00 53.66 88 GLY A C 1
ATOM 689 O O . GLY A 1 88 ? 1.936 -6.335 -16.801 1.00 53.66 88 GLY A O 1
ATOM 690 N N . ASN A 1 89 ? 1.126 -6.325 -14.719 1.00 43.91 89 ASN A N 1
ATOM 691 C CA . ASN A 1 89 ? 0.171 -7.415 -14.937 1.00 43.91 89 ASN A CA 1
ATOM 692 C C . ASN A 1 89 ? -1.147 -7.116 -14.223 1.00 43.91 89 ASN A C 1
ATOM 694 O O . ASN A 1 89 ? -1.165 -6.790 -13.039 1.00 43.91 89 ASN A O 1
ATOM 698 N N . ARG A 1 90 ? -2.256 -7.225 -14.965 1.00 41.78 90 ARG A N 1
ATOM 699 C CA . ARG A 1 90 ? -3.605 -7.261 -14.391 1.00 41.78 90 ARG A CA 1
ATOM 700 C C . ARG A 1 90 ? -3.642 -8.372 -13.345 1.00 41.78 90 ARG A C 1
ATOM 702 O O . ARG A 1 90 ? -3.267 -9.500 -13.648 1.00 41.78 90 ARG A O 1
ATOM 709 N N . PHE A 1 91 ? -4.090 -8.025 -12.145 1.00 45.75 91 PHE A N 1
ATOM 710 C CA . PHE A 1 91 ? -4.328 -8.940 -11.037 1.00 45.75 91 PHE A CA 1
ATOM 711 C C . PHE A 1 91 ? -4.989 -10.248 -11.488 1.00 45.75 91 PHE A C 1
ATOM 713 O O . PHE A 1 91 ? -6.055 -10.229 -12.102 1.00 45.75 91 PHE A O 1
ATOM 720 N N . THR A 1 92 ? -4.422 -11.370 -11.064 1.00 27.16 92 THR A N 1
ATOM 721 C CA . THR A 1 92 ? -5.232 -12.455 -10.509 1.00 27.16 92 THR A CA 1
ATOM 722 C C . THR A 1 92 ? -4.866 -12.542 -9.038 1.00 27.16 92 THR A C 1
ATOM 724 O O . THR A 1 92 ? -3.687 -12.652 -8.703 1.00 27.16 92 THR A O 1
ATOM 727 N N . GLN A 1 93 ? -5.885 -12.367 -8.202 1.00 35.34 93 GLN A N 1
ATOM 728 C CA . GLN A 1 93 ? -5.856 -12.653 -6.773 1.00 35.34 93 GLN A CA 1
ATOM 729 C C . GLN A 1 93 ? -5.562 -14.137 -6.537 1.00 35.34 93 GLN A C 1
ATOM 731 O O . GLN A 1 93 ? -5.981 -14.946 -7.398 1.00 35.34 93 GLN A O 1
#

Organism: NCBI:txid1608454

pLDDT: mean 71.14, std 12.72, range [27.16, 84.81]

Sequence (93 aa):
MTIILTVTQSPSVKTVESGQSVTVTCTTSLNVGNWCNGKYCLSWYLKKPGDAPKLFIYQGDIRYSSTPSRFTQNEDSREYYCFCDLGGNRFTQ

Secondary structure (DSSP, 8-state):
-PPPP-EEEE-SS----TT-----EEEESS---SS--SS--EEEEEE-TTSPPEEEEETTTEE-TTS-SS----TT----EEEEEETTS----

Radius of gyration: 14.49 Å; chains: 1; bounding box: 36×32×35 Å

Foldseek 3Di:
DDDDKDKDKPPQDDQDDPPDDDDIDIDIPDPPDLADPVAWKKWKWKDFVVGDIDTQAISNHRGDPPHDPDDDDDPRTSDMDIDIGTPHDDDDD